Protein AF-A0A1H1YJM0-F1 (afdb_monomer)

Structure (mmCIF, N/CA/C/O backbone):
data_AF-A0A1H1YJM0-F1
#
_entry.id   AF-A0A1H1YJM0-F1
#
loop_
_atom_site.group_PDB
_atom_site.id
_atom_site.type_symbol
_atom_site.label_atom_id
_atom_site.label_alt_id
_atom_site.label_comp_id
_atom_site.label_asym_id
_atom_site.label_entity_id
_atom_site.label_seq_id
_atom_site.pdbx_PDB_ins_code
_atom_site.Cartn_x
_atom_site.Cartn_y
_atom_site.Cartn_z
_atom_site.occupancy
_atom_site.B_iso_or_equiv
_atom_site.auth_seq_id
_atom_site.auth_comp_id
_atom_site.auth_asym_id
_atom_site.auth_atom_id
_atom_site.pdbx_PDB_model_num
ATOM 1 N N . MET A 1 1 ? -18.368 -56.843 2.707 1.00 51.53 1 MET A N 1
ATOM 2 C CA . MET A 1 1 ? -17.057 -56.173 2.550 1.00 51.53 1 MET A CA 1
ATOM 3 C C . MET A 1 1 ? -17.314 -54.711 2.220 1.00 51.53 1 MET A C 1
ATOM 5 O O . MET A 1 1 ? -17.582 -54.381 1.072 1.00 51.53 1 MET A O 1
ATOM 9 N N . THR A 1 2 ? -17.359 -53.861 3.242 1.00 44.38 2 THR A N 1
ATOM 10 C CA . THR A 1 2 ? -17.782 -52.458 3.134 1.00 44.38 2 THR A CA 1
ATOM 11 C C . THR A 1 2 ? -16.549 -51.602 2.863 1.00 44.38 2 THR A C 1
ATOM 13 O O . THR A 1 2 ? -15.652 -51.542 3.698 1.00 44.38 2 THR A O 1
ATOM 16 N N . LYS A 1 3 ? -16.463 -50.992 1.677 1.00 55.38 3 LYS A N 1
ATOM 17 C CA . LYS A 1 3 ? -15.378 -50.066 1.334 1.00 55.38 3 LYS A CA 1
ATOM 18 C C . LYS A 1 3 ? -15.684 -48.715 1.980 1.00 55.38 3 LYS A C 1
ATOM 20 O O . LYS A 1 3 ? -16.591 -48.017 1.538 1.00 55.38 3 LYS A O 1
ATOM 25 N N . ILE A 1 4 ? -14.965 -48.392 3.051 1.00 50.91 4 ILE A N 1
ATOM 26 C CA . ILE A 1 4 ? -14.950 -47.058 3.651 1.00 50.91 4 ILE A CA 1
ATOM 27 C C . ILE A 1 4 ? -14.013 -46.223 2.779 1.00 50.91 4 ILE A C 1
ATOM 29 O O . ILE A 1 4 ? -12.816 -46.483 2.713 1.00 50.91 4 ILE A O 1
ATOM 33 N N . SER A 1 5 ? -14.586 -45.293 2.021 1.00 52.84 5 SER A N 1
ATOM 34 C CA . SER A 1 5 ? -13.834 -44.350 1.201 1.00 52.84 5 SER A CA 1
ATOM 35 C C . SER A 1 5 ? -13.414 -43.173 2.078 1.00 52.84 5 SER A C 1
ATOM 37 O O . SER A 1 5 ? -14.199 -42.248 2.288 1.00 52.84 5 SER A O 1
ATOM 39 N N . ASP A 1 6 ? -12.184 -43.208 2.584 1.00 54.09 6 ASP A N 1
ATOM 40 C CA . ASP A 1 6 ? -11.508 -42.061 3.189 1.00 54.09 6 ASP A CA 1
ATOM 41 C C . ASP A 1 6 ? -11.307 -40.964 2.135 1.00 54.09 6 ASP A C 1
ATOM 43 O O . ASP A 1 6 ? -10.320 -40.926 1.404 1.00 54.09 6 ASP A O 1
ATOM 47 N N . ASN A 1 7 ? -12.287 -40.067 2.025 1.00 49.75 7 ASN A N 1
ATOM 48 C CA . ASN A 1 7 ? -12.185 -38.842 1.239 1.00 49.75 7 ASN A CA 1
ATOM 49 C C . ASN A 1 7 ? -12.004 -37.645 2.181 1.00 49.75 7 ASN A C 1
ATOM 51 O O . ASN A 1 7 ? -12.771 -36.681 2.159 1.00 49.75 7 ASN A O 1
ATOM 55 N N . THR A 1 8 ? -10.983 -37.707 3.036 1.00 55.03 8 THR A N 1
ATOM 56 C CA . THR A 1 8 ? -10.454 -36.540 3.748 1.00 55.03 8 THR A CA 1
ATOM 57 C C . THR A 1 8 ? -9.637 -35.717 2.762 1.00 55.03 8 THR A C 1
ATOM 59 O O . THR A 1 8 ? -8.410 -35.723 2.715 1.00 55.03 8 THR A O 1
ATOM 62 N N . ARG A 1 9 ? -10.365 -34.994 1.913 1.00 46.47 9 ARG A N 1
ATOM 63 C CA . ARG A 1 9 ? -9.828 -33.962 1.035 1.00 46.47 9 ARG A CA 1
ATOM 64 C C . ARG A 1 9 ? -9.211 -32.879 1.925 1.00 46.47 9 ARG A C 1
ATOM 66 O O . ARG A 1 9 ? -9.926 -31.995 2.394 1.00 46.47 9 ARG A O 1
ATOM 73 N N . SER A 1 10 ? -7.903 -32.989 2.182 1.00 47.44 10 SER A N 1
ATOM 74 C CA . SER A 1 10 ? -7.082 -31.944 2.799 1.00 47.44 10 SER A CA 1
ATOM 75 C C . SER A 1 10 ? -7.349 -30.637 2.054 1.00 47.44 10 SER A C 1
ATOM 77 O O . SER A 1 10 ? -7.014 -30.486 0.878 1.00 47.44 10 SER A O 1
ATOM 79 N N . LYS A 1 11 ? -8.077 -29.736 2.714 1.00 51.91 11 LYS A N 1
ATOM 80 C CA . LYS A 1 11 ? -8.565 -28.465 2.164 1.00 51.91 11 LYS A CA 1
ATOM 81 C C . LYS A 1 11 ? -7.796 -27.265 2.723 1.00 51.91 11 LYS A C 1
ATOM 83 O O . LYS A 1 11 ? -8.272 -26.142 2.609 1.00 51.91 11 LYS A O 1
ATOM 88 N N . PHE A 1 12 ? -6.632 -27.507 3.326 1.00 45.97 12 PHE A N 1
ATOM 89 C CA . PHE A 1 12 ? -5.851 -26.486 4.028 1.00 45.97 12 PHE A CA 1
ATOM 90 C C . PHE A 1 12 ? -4.360 -26.492 3.679 1.00 45.97 12 PHE A C 1
ATOM 92 O O . PHE A 1 12 ? -3.562 -25.949 4.430 1.00 45.97 12 PHE A O 1
ATOM 99 N N . ASP A 1 13 ? -3.986 -27.018 2.513 1.00 44.00 13 ASP A N 1
ATOM 100 C CA . ASP A 1 13 ? -2.645 -26.813 1.970 1.00 44.00 13 ASP A CA 1
ATOM 101 C C . ASP A 1 13 ? -2.696 -25.891 0.749 1.00 44.00 13 ASP A C 1
ATOM 103 O O . ASP A 1 13 ? -3.375 -26.188 -0.238 1.00 44.00 13 ASP A O 1
ATOM 107 N N . ARG A 1 14 ? -1.858 -24.846 0.806 1.00 45.09 14 ARG A N 1
ATOM 108 C CA . ARG A 1 14 ? -1.340 -24.013 -0.300 1.00 45.09 14 ARG A CA 1
ATOM 109 C C . ARG A 1 14 ? -1.976 -22.637 -0.538 1.00 45.09 14 ARG A C 1
ATOM 111 O O . ARG A 1 14 ? -2.306 -22.294 -1.667 1.00 45.09 14 ARG A O 1
ATOM 118 N N . CYS A 1 15 ? -1.945 -21.767 0.468 1.00 42.91 15 CYS A N 1
ATOM 119 C CA . CYS A 1 15 ? -1.382 -20.438 0.202 1.00 42.91 15 CYS A CA 1
ATOM 120 C C . CYS A 1 15 ? 0.093 -20.521 0.584 1.00 42.91 15 CYS A C 1
ATOM 122 O O . CYS A 1 15 ? 0.424 -20.432 1.759 1.00 42.91 15 CYS A O 1
ATOM 124 N N . GLY A 1 16 ? 0.970 -20.791 -0.387 1.00 51.59 16 GLY A N 1
ATOM 125 C CA . GLY A 1 16 ? 2.400 -20.602 -0.165 1.00 51.59 16 GLY A CA 1
ATOM 126 C C . GLY A 1 16 ? 2.608 -19.144 0.224 1.00 51.59 16 GLY A C 1
ATOM 127 O O . GLY A 1 16 ? 2.220 -18.262 -0.546 1.00 51.59 16 GLY A O 1
ATOM 128 N N . ASP A 1 17 ? 3.125 -18.899 1.426 1.00 67.19 17 ASP A N 1
ATOM 129 C CA . ASP A 1 17 ? 3.436 -17.554 1.891 1.00 67.19 17 ASP A CA 1
ATOM 130 C C . ASP A 1 17 ? 4.423 -16.936 0.899 1.00 67.19 17 ASP A C 1
ATOM 132 O O . ASP A 1 17 ? 5.593 -17.313 0.817 1.00 67.19 17 ASP A O 1
ATOM 136 N N . LYS A 1 18 ? 3.912 -16.033 0.061 1.00 82.50 18 LYS A N 1
ATOM 137 C CA . LYS A 1 18 ? 4.730 -15.276 -0.882 1.00 82.50 18 LYS A CA 1
ATOM 138 C C . LYS A 1 18 ? 5.765 -14.495 -0.070 1.00 82.50 18 LYS A C 1
ATOM 140 O O . LYS A 1 18 ? 5.417 -13.956 0.986 1.00 82.50 18 LYS A O 1
ATOM 145 N N . PRO A 1 19 ? 7.018 -14.404 -0.544 1.00 90.12 19 PRO A N 1
ATOM 146 C CA . PRO A 1 19 ? 8.033 -13.665 0.182 1.00 90.12 19 PRO A CA 1
ATOM 147 C C . PRO A 1 19 ? 7.618 -12.194 0.292 1.00 90.12 19 PRO A C 1
ATOM 149 O O . PRO A 1 19 ? 7.050 -11.618 -0.640 1.00 90.12 19 PRO A O 1
ATOM 152 N N . LEU A 1 20 ? 7.889 -11.590 1.451 1.00 90.88 20 LEU A N 1
ATOM 153 C CA . LEU A 1 20 ? 7.609 -10.172 1.681 1.00 90.88 20 LEU A CA 1
ATOM 154 C C . LEU A 1 20 ? 8.556 -9.270 0.868 1.00 90.88 20 LEU A C 1
ATOM 156 O O . LEU A 1 20 ? 8.140 -8.213 0.390 1.00 90.88 20 LEU A O 1
ATOM 160 N N . PHE A 1 21 ? 9.796 -9.731 0.682 1.00 93.31 21 PHE A N 1
ATOM 161 C CA . PHE A 1 21 ? 10.841 -9.082 -0.105 1.00 93.31 21 PHE A CA 1
ATOM 162 C C . PHE A 1 21 ? 11.233 -9.966 -1.289 1.00 93.31 21 PHE A C 1
ATOM 164 O O . PHE A 1 21 ? 11.565 -11.140 -1.117 1.00 93.31 21 PHE A O 1
ATOM 171 N N . TYR A 1 22 ? 11.214 -9.395 -2.485 1.00 92.31 22 TYR A N 1
ATOM 172 C CA . TYR A 1 22 ? 11.698 -10.005 -3.716 1.00 92.31 22 TYR A CA 1
ATOM 173 C C . TYR A 1 22 ? 13.109 -9.486 -4.036 1.00 92.31 22 TYR A C 1
ATOM 175 O O . TYR A 1 22 ? 13.444 -8.352 -3.688 1.00 92.31 22 TYR A O 1
ATOM 183 N N . PRO A 1 23 ? 13.953 -10.285 -4.715 1.00 92.12 23 PRO A N 1
ATOM 184 C CA . PRO A 1 23 ? 15.315 -9.871 -5.057 1.00 92.12 23 PRO A CA 1
ATOM 185 C C . PRO A 1 23 ? 15.344 -8.596 -5.910 1.00 92.12 23 PRO A C 1
ATOM 187 O O . PRO A 1 23 ? 16.175 -7.728 -5.661 1.00 92.12 23 PRO A O 1
ATOM 190 N N . ASP A 1 24 ? 14.386 -8.444 -6.827 1.00 92.12 24 ASP A N 1
ATOM 191 C CA . ASP A 1 24 ? 14.296 -7.290 -7.732 1.00 92.12 24 ASP A CA 1
ATOM 192 C C . ASP A 1 24 ? 13.498 -6.105 -7.155 1.00 92.12 24 ASP A C 1
ATOM 194 O O . ASP A 1 24 ? 13.105 -5.216 -7.913 1.00 92.12 24 ASP A O 1
ATOM 198 N N . ASP A 1 25 ? 13.145 -6.123 -5.866 1.00 91.62 25 ASP A N 1
ATOM 199 C CA . ASP A 1 25 ? 12.491 -4.966 -5.253 1.00 91.62 25 ASP A CA 1
ATOM 200 C C . ASP A 1 25 ? 13.433 -3.760 -5.279 1.00 91.62 25 ASP A C 1
ATOM 202 O O . ASP A 1 25 ? 14.597 -3.864 -4.872 1.00 91.62 25 ASP A O 1
ATOM 206 N N . ASP A 1 26 ? 12.898 -2.620 -5.709 1.00 92.94 26 ASP A N 1
ATOM 207 C CA . ASP A 1 26 ? 13.592 -1.340 -5.657 1.00 92.94 26 ASP A CA 1
ATOM 208 C C . ASP A 1 26 ? 13.790 -0.857 -4.204 1.00 92.94 26 ASP A C 1
ATOM 210 O O . ASP A 1 26 ? 13.223 -1.397 -3.246 1.00 92.94 26 ASP A O 1
ATOM 214 N N . GLY A 1 27 ? 14.649 0.154 -4.026 1.00 93.81 27 GLY A N 1
ATOM 215 C CA . GLY A 1 27 ? 14.907 0.743 -2.706 1.00 93.81 27 GLY A CA 1
ATOM 216 C C . GLY A 1 27 ? 13.633 1.299 -2.069 1.00 93.81 27 GLY A C 1
ATOM 217 O O . GLY A 1 27 ? 13.378 1.066 -0.893 1.00 93.81 27 GLY A O 1
ATOM 218 N N . TYR A 1 28 ? 12.783 1.908 -2.892 1.00 92.56 28 TYR A N 1
ATOM 219 C CA . TYR A 1 28 ? 11.515 2.504 -2.493 1.00 92.56 28 TYR A CA 1
ATOM 220 C C . TYR A 1 28 ? 10.568 1.508 -1.798 1.00 92.56 28 TYR A C 1
ATOM 222 O O . TYR A 1 28 ? 10.096 1.742 -0.689 1.00 92.56 28 TYR A O 1
ATOM 230 N N . VAL A 1 29 ? 10.314 0.348 -2.402 1.00 93.75 29 VAL A N 1
ATOM 231 C CA . VAL A 1 29 ? 9.431 -0.683 -1.839 1.00 93.75 29 VAL A CA 1
ATOM 232 C C . VAL A 1 29 ? 10.022 -1.283 -0.570 1.00 93.75 29 VAL A C 1
ATOM 234 O O . VAL A 1 29 ? 9.284 -1.604 0.364 1.00 93.75 29 VAL A O 1
ATOM 237 N N . ARG A 1 30 ? 11.347 -1.456 -0.524 1.00 94.56 30 ARG A N 1
ATOM 238 C CA . ARG A 1 30 ? 12.036 -1.962 0.668 1.00 94.56 30 ARG A CA 1
ATOM 239 C C . ARG A 1 30 ? 11.907 -0.989 1.834 1.00 94.56 30 ARG A C 1
ATOM 241 O O . ARG A 1 30 ? 11.627 -1.442 2.944 1.00 94.56 30 ARG A O 1
ATOM 248 N N . GLU A 1 31 ? 12.068 0.305 1.581 1.00 95.44 31 GLU A N 1
ATOM 249 C CA . GLU A 1 31 ? 11.874 1.375 2.563 1.00 95.44 31 GLU A CA 1
ATOM 250 C C . GLU A 1 31 ? 10.430 1.391 3.065 1.00 95.44 31 GLU A C 1
ATOM 252 O O . GLU A 1 31 ? 10.213 1.22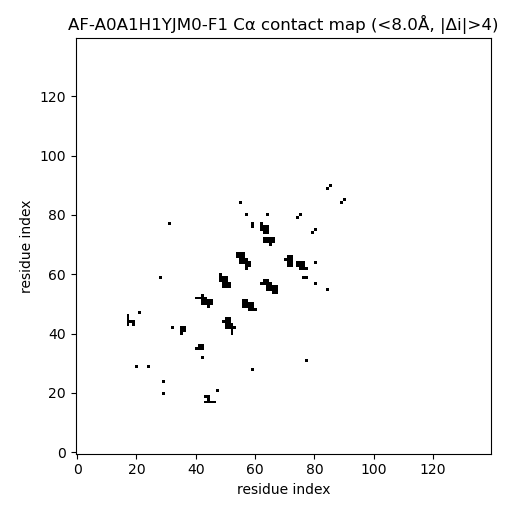9 4.263 1.00 95.44 31 GLU A O 1
ATOM 257 N N . LEU A 1 32 ? 9.446 1.408 2.162 1.00 95.00 32 LEU A N 1
ATOM 258 C CA . LEU A 1 32 ? 8.026 1.382 2.522 1.00 95.00 32 LEU A CA 1
ATOM 259 C C . LEU A 1 32 ? 7.654 0.161 3.381 1.00 95.00 32 LEU A C 1
ATOM 261 O O . LEU A 1 32 ? 6.926 0.265 4.370 1.00 95.00 32 LEU A O 1
ATOM 265 N N . ILE A 1 33 ? 8.135 -1.034 3.028 1.00 94.69 33 ILE A N 1
ATOM 266 C CA . ILE A 1 33 ? 7.877 -2.236 3.836 1.00 94.69 33 ILE A CA 1
ATOM 267 C C . ILE A 1 33 ? 8.544 -2.128 5.203 1.00 94.69 33 ILE A C 1
ATOM 269 O O . ILE A 1 33 ? 7.932 -2.512 6.201 1.00 94.69 33 ILE A O 1
ATOM 273 N N . SER A 1 34 ? 9.775 -1.622 5.253 1.00 94.38 34 SER A N 1
ATOM 274 C CA . SER A 1 34 ? 10.505 -1.430 6.508 1.00 94.38 34 SER A CA 1
ATOM 275 C C . SER A 1 34 ? 9.759 -0.454 7.412 1.00 94.38 34 SER A C 1
ATOM 277 O O . SER A 1 34 ? 9.491 -0.781 8.567 1.00 94.38 34 SER A O 1
ATOM 279 N N . GLU A 1 35 ? 9.283 0.660 6.863 1.00 94.25 35 GLU A N 1
ATOM 280 C CA . GLU A 1 35 ? 8.462 1.627 7.579 1.00 94.25 35 GLU A CA 1
ATOM 281 C C . GLU A 1 35 ? 7.156 1.006 8.096 1.00 94.25 35 GLU A C 1
ATOM 283 O O . GLU A 1 35 ? 6.776 1.205 9.251 1.00 94.25 35 GLU A O 1
ATOM 288 N N . LEU A 1 36 ? 6.466 0.191 7.296 1.00 92.88 36 LEU A N 1
ATOM 289 C CA . LEU A 1 36 ? 5.256 -0.506 7.743 1.00 92.88 36 LEU A CA 1
ATOM 290 C C . LEU A 1 36 ? 5.554 -1.464 8.911 1.00 92.88 36 LEU A C 1
ATOM 292 O O . LEU A 1 36 ? 4.769 -1.534 9.864 1.00 92.88 36 LEU A O 1
ATOM 296 N N . ILE A 1 37 ? 6.693 -2.161 8.879 1.00 92.06 37 ILE A N 1
ATOM 297 C CA . ILE A 1 37 ? 7.151 -3.047 9.959 1.00 92.06 37 ILE A CA 1
ATOM 298 C C . ILE A 1 37 ? 7.491 -2.247 11.222 1.00 92.06 37 ILE A C 1
ATOM 300 O O . ILE A 1 37 ? 7.028 -2.609 12.308 1.00 92.06 37 ILE A O 1
ATOM 304 N N . GLU A 1 38 ? 8.226 -1.142 11.106 1.00 91.12 38 GLU A N 1
ATOM 305 C CA . GLU A 1 38 ? 8.527 -0.219 12.213 1.00 91.12 38 GLU A CA 1
ATOM 306 C C . GLU A 1 38 ? 7.243 0.357 12.815 1.00 91.12 38 GLU A C 1
ATOM 308 O O . GLU A 1 38 ? 7.042 0.406 14.038 1.00 91.12 38 GLU A O 1
ATOM 313 N N . ARG A 1 39 ? 6.280 0.673 11.945 1.00 88.06 39 ARG A N 1
ATOM 314 C CA . ARG A 1 39 ? 4.927 1.069 12.318 1.00 88.06 39 ARG A CA 1
ATOM 315 C C . ARG A 1 39 ? 4.092 -0.107 12.858 1.00 88.06 39 ARG A C 1
ATOM 317 O O . ARG A 1 39 ? 2.923 0.104 13.208 1.00 88.06 39 ARG A O 1
ATOM 324 N N . ARG A 1 40 ? 4.669 -1.297 13.056 1.00 88.75 40 ARG A N 1
ATOM 325 C CA . ARG A 1 40 ? 4.023 -2.522 13.568 1.00 88.75 40 ARG A CA 1
ATOM 326 C C . ARG A 1 40 ? 2.742 -2.860 12.804 1.00 88.75 40 ARG A C 1
ATOM 328 O O . ARG A 1 40 ? 1.770 -3.364 13.374 1.00 88.75 40 ARG A O 1
ATOM 335 N N . ARG A 1 41 ? 2.714 -2.538 11.512 1.00 88.94 41 ARG A N 1
ATOM 336 C CA . ARG A 1 41 ? 1.632 -2.864 10.591 1.00 88.94 41 ARG A CA 1
ATOM 337 C C . ARG A 1 41 ? 1.955 -4.201 9.950 1.00 88.94 41 ARG A C 1
ATOM 339 O O . ARG A 1 41 ? 2.996 -4.386 9.337 1.00 88.94 41 ARG A O 1
ATOM 346 N N . TYR A 1 42 ? 1.040 -5.150 10.095 1.00 88.62 42 TYR A N 1
ATOM 347 C CA . TYR A 1 42 ? 1.209 -6.456 9.480 1.00 88.62 42 TYR A CA 1
ATOM 348 C C . TYR A 1 42 ? 0.861 -6.387 7.991 1.00 88.62 42 TYR A C 1
ATOM 350 O O . TYR A 1 42 ? -0.292 -6.145 7.639 1.00 88.62 42 TYR A O 1
ATOM 358 N N . VAL A 1 43 ? 1.850 -6.574 7.126 1.00 91.88 43 VAL A N 1
ATOM 359 C CA . VAL A 1 43 ? 1.704 -6.471 5.671 1.00 91.88 43 VAL A CA 1
ATOM 360 C C . VAL A 1 43 ? 2.009 -7.806 5.009 1.00 91.88 43 VAL A C 1
ATOM 362 O O . VAL A 1 43 ? 2.865 -8.561 5.466 1.00 91.88 43 VAL A O 1
ATOM 365 N N . ARG A 1 44 ? 1.281 -8.112 3.937 1.00 93.12 44 ARG A N 1
ATOM 366 C CA . ARG A 1 44 ? 1.488 -9.298 3.102 1.00 93.12 44 ARG A CA 1
ATOM 367 C C . ARG A 1 44 ? 1.680 -8.891 1.648 1.00 93.12 44 ARG A C 1
ATOM 369 O O . ARG A 1 44 ? 1.164 -7.862 1.216 1.00 93.12 44 ARG A O 1
ATOM 376 N N . ARG A 1 45 ? 2.387 -9.724 0.886 1.00 92.06 45 ARG A N 1
ATOM 377 C CA . ARG A 1 45 ? 2.496 -9.600 -0.573 1.00 92.06 45 ARG A CA 1
ATOM 378 C C . ARG A 1 45 ? 1.524 -10.562 -1.232 1.00 92.06 45 ARG A C 1
ATOM 380 O O . ARG A 1 45 ? 1.695 -11.772 -1.138 1.00 92.06 45 ARG A O 1
ATOM 387 N N . GLU A 1 46 ? 0.542 -10.031 -1.947 1.00 90.50 46 GLU A N 1
ATOM 388 C CA . GLU A 1 46 ? -0.305 -10.846 -2.829 1.00 90.50 46 GLU A CA 1
ATOM 389 C C . GLU A 1 46 ? 0.327 -11.013 -4.214 1.00 90.50 46 GLU A C 1
ATOM 391 O O . GLU A 1 46 ? 0.066 -11.979 -4.925 1.00 90.50 46 GLU A O 1
ATOM 396 N N . SER A 1 47 ? 1.217 -10.113 -4.613 1.00 91.69 47 SER A N 1
ATOM 397 C CA . SER A 1 47 ? 2.061 -10.287 -5.792 1.00 91.69 47 SER A CA 1
ATOM 398 C C . SER A 1 47 ? 3.346 -9.492 -5.618 1.00 91.69 47 SER A C 1
ATOM 400 O O . SER A 1 47 ? 3.508 -8.774 -4.628 1.00 91.69 47 SER A O 1
ATOM 402 N N . LYS A 1 48 ? 4.249 -9.581 -6.601 1.00 91.56 48 LYS A N 1
ATOM 403 C CA . LYS A 1 48 ? 5.433 -8.726 -6.636 1.00 91.56 48 LYS A CA 1
ATOM 404 C C . LYS A 1 48 ? 5.038 -7.255 -6.522 1.00 91.56 48 LYS A C 1
ATOM 406 O O . LYS A 1 48 ? 5.679 -6.562 -5.762 1.00 91.56 48 LYS A O 1
ATOM 411 N N . PHE A 1 49 ? 3.952 -6.793 -7.137 1.00 93.75 49 PHE A N 1
ATOM 412 C CA . PHE A 1 49 ? 3.612 -5.361 -7.216 1.00 93.75 49 PHE A CA 1
ATOM 413 C C . PHE A 1 49 ? 2.519 -4.899 -6.247 1.00 93.75 49 PHE A C 1
ATOM 415 O O . PHE A 1 49 ? 1.963 -3.815 -6.407 1.00 93.75 49 PHE A O 1
ATOM 422 N N . HIS A 1 50 ? 2.163 -5.736 -5.272 1.00 94.19 50 HIS A N 1
ATOM 423 C CA . HIS A 1 50 ? 0.951 -5.557 -4.479 1.00 94.19 50 HIS A CA 1
ATOM 424 C C . HIS A 1 50 ? 1.213 -5.828 -3.002 1.00 94.19 50 HIS A C 1
ATOM 426 O O . HIS A 1 50 ? 1.463 -6.966 -2.594 1.00 94.19 50 HIS A O 1
ATOM 432 N N . LEU A 1 51 ? 1.104 -4.765 -2.210 1.00 95.00 51 LEU A N 1
ATOM 433 C CA . LEU A 1 51 ? 1.104 -4.801 -0.755 1.00 95.00 51 LEU A CA 1
ATOM 434 C C . LEU A 1 51 ? -0.332 -4.836 -0.238 1.00 95.00 51 LEU A C 1
ATOM 436 O O . LEU A 1 51 ? -1.168 -4.030 -0.639 1.00 95.00 51 LEU A O 1
ATOM 440 N N . LYS A 1 52 ? -0.626 -5.765 0.667 1.00 95.12 52 LYS A N 1
ATOM 441 C CA . LYS A 1 52 ? -1.940 -5.910 1.289 1.00 95.12 52 LYS A CA 1
ATOM 442 C C . LYS A 1 52 ? -1.830 -5.780 2.803 1.00 95.12 52 LYS A C 1
ATOM 444 O O . LYS A 1 52 ? -1.067 -6.502 3.448 1.00 95.12 52 LYS A O 1
ATOM 449 N N . HIS A 1 53 ? -2.633 -4.890 3.374 1.00 94.38 53 HIS A N 1
ATOM 450 C CA . HIS A 1 53 ? -2.861 -4.765 4.808 1.00 94.38 53 HIS A CA 1
ATOM 451 C C . HIS A 1 53 ? -4.356 -4.905 5.085 1.00 94.38 53 HIS A C 1
ATOM 453 O O . HIS A 1 53 ? -5.128 -3.973 4.866 1.00 94.38 53 HIS A O 1
ATOM 459 N N . ARG A 1 54 ? -4.767 -6.069 5.602 1.00 93.44 54 ARG A N 1
ATOM 460 C CA . ARG A 1 54 ? -6.185 -6.395 5.835 1.00 93.44 54 ARG A CA 1
ATOM 461 C C . ARG A 1 54 ? -6.997 -6.234 4.542 1.00 93.44 54 ARG A C 1
ATOM 463 O O . ARG A 1 54 ? -6.751 -6.982 3.605 1.00 93.44 54 ARG A O 1
ATOM 470 N N . GLU A 1 55 ? -7.927 -5.286 4.497 1.00 95.00 55 GLU A N 1
ATOM 471 C CA . GLU A 1 55 ? -8.783 -4.991 3.338 1.00 95.00 55 GLU A CA 1
ATOM 472 C C . GLU A 1 55 ? -8.167 -3.940 2.405 1.00 95.00 55 GLU A C 1
ATOM 474 O O . GLU A 1 55 ? -8.692 -3.692 1.323 1.00 95.00 55 GLU A O 1
ATOM 479 N N . VAL A 1 56 ? -7.065 -3.303 2.809 1.00 96.50 56 VAL A N 1
ATOM 480 C CA . VAL A 1 56 ? -6.406 -2.254 2.031 1.00 96.50 56 VAL A CA 1
ATOM 481 C C . VAL A 1 56 ? -5.322 -2.875 1.163 1.00 96.50 56 VAL A C 1
ATOM 483 O O . VAL A 1 56 ? -4.442 -3.595 1.637 1.00 96.50 56 VAL A O 1
ATOM 486 N N . ASN A 1 57 ? -5.379 -2.566 -0.121 1.00 97.12 57 ASN A N 1
ATOM 487 C CA . ASN A 1 57 ? -4.445 -2.995 -1.142 1.00 97.12 57 ASN A CA 1
ATOM 488 C C . ASN A 1 57 ? -3.721 -1.762 -1.676 1.00 97.12 57 ASN A C 1
ATOM 490 O O . ASN A 1 57 ? -4.360 -0.762 -1.997 1.00 97.12 57 ASN A O 1
ATOM 494 N N . TYR A 1 58 ? -2.406 -1.854 -1.814 1.00 97.44 58 TYR A N 1
ATOM 495 C CA . TYR A 1 58 ? -1.567 -0.822 -2.395 1.00 97.44 58 TYR A CA 1
ATOM 496 C C . TYR A 1 58 ? -0.727 -1.406 -3.527 1.00 97.44 58 TYR A C 1
ATOM 498 O O . TYR A 1 58 ? 0.059 -2.340 -3.336 1.00 97.44 58 TYR A O 1
ATOM 506 N N . PHE A 1 59 ? -0.912 -0.847 -4.718 1.00 96.00 59 PHE A N 1
ATOM 507 C CA . PHE A 1 59 ? -0.146 -1.168 -5.913 1.00 96.00 59 PHE A CA 1
ATOM 508 C C . PHE A 1 59 ? 0.924 -0.101 -6.089 1.00 96.00 59 PHE A C 1
ATOM 510 O O . PHE A 1 59 ? 0.663 0.945 -6.679 1.00 96.00 59 PHE A O 1
ATOM 517 N N . TYR A 1 60 ? 2.117 -0.343 -5.553 1.00 92.94 60 TYR A N 1
ATOM 518 C CA . TYR A 1 60 ? 3.166 0.677 -5.462 1.00 92.94 60 TYR A CA 1
ATOM 519 C C . TYR A 1 60 ? 3.692 1.136 -6.832 1.00 92.94 60 TYR A C 1
ATOM 521 O O . TYR A 1 60 ? 4.127 2.275 -6.971 1.00 92.94 60 TYR A O 1
ATOM 529 N N . THR A 1 61 ? 3.584 0.297 -7.869 1.00 93.38 61 THR A N 1
ATOM 530 C CA . THR A 1 61 ? 3.961 0.652 -9.247 1.00 93.38 61 THR A CA 1
ATOM 531 C C . THR A 1 61 ? 3.046 1.716 -9.844 1.00 93.38 61 THR A C 1
ATOM 533 O O . THR A 1 61 ? 3.513 2.641 -10.500 1.00 93.38 61 THR A O 1
ATOM 536 N N . THR A 1 62 ? 1.738 1.607 -9.608 1.00 95.19 62 THR A N 1
ATOM 537 C CA . THR A 1 62 ? 0.739 2.573 -10.090 1.00 95.19 62 THR A CA 1
ATOM 538 C C . THR A 1 62 ? 0.343 3.590 -9.025 1.00 95.19 62 THR A C 1
ATOM 540 O O . THR A 1 62 ? -0.468 4.472 -9.300 1.00 95.19 62 THR A O 1
ATOM 543 N N . ARG A 1 63 ? 0.867 3.450 -7.801 1.00 95.88 63 ARG A N 1
ATOM 544 C CA . ARG A 1 63 ? 0.514 4.227 -6.604 1.00 95.88 63 ARG A CA 1
ATOM 545 C C . ARG A 1 63 ? -0.982 4.199 -6.268 1.00 95.88 63 ARG A C 1
ATOM 547 O O . ARG A 1 63 ? -1.500 5.103 -5.622 1.00 95.88 63 ARG A O 1
ATOM 554 N N . VAL A 1 64 ? -1.697 3.164 -6.707 1.00 97.31 64 VAL A N 1
ATOM 555 C CA . VAL A 1 64 ? -3.151 3.058 -6.517 1.00 97.31 64 VAL A CA 1
ATOM 556 C C . VAL A 1 64 ? -3.453 2.329 -5.220 1.00 97.31 64 VAL A C 1
ATOM 558 O O . VAL A 1 64 ? -2.886 1.270 -4.951 1.00 97.31 64 VAL A O 1
ATOM 561 N N . ILE A 1 65 ? -4.401 2.869 -4.461 1.00 97.62 65 ILE A N 1
ATOM 562 C CA . ILE A 1 65 ? -4.938 2.246 -3.257 1.00 97.62 65 ILE A CA 1
ATOM 563 C C . ILE A 1 65 ? -6.352 1.739 -3.560 1.00 97.62 65 ILE A C 1
ATOM 565 O O . ILE A 1 65 ? -7.179 2.462 -4.124 1.00 97.62 65 ILE A O 1
ATOM 569 N N . THR A 1 66 ? -6.654 0.499 -3.184 1.00 97.50 66 THR A N 1
ATOM 570 C CA . THR A 1 66 ? -8.012 -0.056 -3.254 1.00 97.50 66 THR A CA 1
ATOM 571 C C . THR A 1 66 ? -8.398 -0.701 -1.934 1.00 97.50 66 THR A C 1
ATOM 573 O O . THR A 1 66 ? -7.589 -1.358 -1.286 1.00 97.50 66 THR A O 1
ATOM 576 N N . ILE A 1 67 ? -9.656 -0.547 -1.544 1.00 97.12 67 ILE A N 1
ATOM 577 C CA . ILE A 1 67 ? -10.214 -1.128 -0.328 1.00 97.12 67 ILE A CA 1
ATOM 578 C C . ILE A 1 67 ? -11.220 -2.199 -0.747 1.00 97.12 67 ILE A C 1
ATOM 580 O O . ILE A 1 67 ? -12.166 -1.912 -1.491 1.00 97.12 67 ILE A O 1
ATOM 584 N N . ASP A 1 68 ? -11.015 -3.428 -0.282 1.00 94.00 68 ASP A N 1
ATOM 585 C CA . ASP A 1 68 ? -11.910 -4.553 -0.548 1.00 94.00 68 ASP A CA 1
ATOM 586 C C . ASP A 1 68 ? -13.347 -4.164 -0.141 1.00 94.00 68 ASP A C 1
ATOM 588 O O . ASP A 1 68 ? -13.597 -3.682 0.961 1.00 94.00 68 ASP A O 1
ATOM 592 N N . GLY A 1 69 ? -14.301 -4.289 -1.068 1.00 94.06 69 GLY A N 1
ATOM 593 C CA . GLY A 1 69 ? -15.708 -3.929 -0.842 1.00 94.06 69 GLY A CA 1
ATOM 594 C C . GLY A 1 69 ? -16.070 -2.441 -0.980 1.00 94.06 69 GLY A C 1
ATOM 595 O O . GLY A 1 69 ? -17.256 -2.137 -1.076 1.00 94.06 69 GLY A O 1
ATOM 596 N N . LYS A 1 70 ? -15.101 -1.515 -1.053 1.00 94.56 70 LYS A N 1
ATOM 597 C CA . LYS A 1 70 ? -15.360 -0.081 -1.331 1.00 94.56 70 LYS A CA 1
ATOM 598 C C . LYS A 1 70 ? -14.839 0.384 -2.692 1.00 94.56 70 LYS A C 1
ATOM 600 O O . LYS A 1 70 ? -15.337 1.367 -3.230 1.00 94.56 70 LYS A O 1
ATOM 605 N N . GLY A 1 71 ? -13.863 -0.322 -3.263 1.00 95.06 71 GLY A N 1
ATOM 606 C CA . GLY A 1 71 ? -13.263 0.020 -4.550 1.00 95.06 71 GLY A CA 1
ATOM 607 C C . GLY A 1 71 ? -12.016 0.894 -4.411 1.00 95.06 71 GLY A C 1
ATOM 608 O O . GLY A 1 71 ? -11.246 0.753 -3.462 1.00 95.06 71 GLY A O 1
ATOM 609 N N . ARG A 1 72 ? -11.768 1.755 -5.400 1.00 96.50 72 ARG A N 1
ATOM 610 C CA . ARG A 1 72 ? -10.553 2.578 -5.483 1.00 96.50 72 ARG A CA 1
ATOM 611 C C . ARG A 1 72 ? -10.638 3.794 -4.557 1.00 96.50 72 ARG A C 1
ATOM 613 O O . ARG A 1 72 ? -11.644 4.496 -4.561 1.00 96.50 72 ARG A O 1
ATOM 620 N N . HIS A 1 73 ? -9.573 4.049 -3.802 1.00 95.62 73 HIS A N 1
ATOM 621 C CA . HIS A 1 73 ? -9.438 5.262 -3.000 1.00 95.62 73 HIS A CA 1
ATOM 622 C C . HIS A 1 73 ? -9.165 6.471 -3.919 1.00 95.62 73 HIS A C 1
ATOM 624 O O . HIS A 1 73 ? -8.435 6.313 -4.904 1.00 95.62 73 HIS A O 1
ATOM 630 N N . PRO A 1 74 ? -9.749 7.655 -3.650 1.00 95.38 74 PRO A N 1
ATOM 631 C CA . PRO A 1 74 ? -9.543 8.839 -4.487 1.00 95.38 74 PRO A CA 1
ATOM 632 C C . PRO A 1 74 ? -8.086 9.312 -4.485 1.00 95.38 74 PRO A C 1
ATOM 634 O O . PRO A 1 74 ? -7.582 9.753 -5.515 1.00 95.38 74 PRO A O 1
ATOM 637 N N . GLU A 1 75 ? -7.406 9.184 -3.348 1.00 96.44 75 GLU A N 1
ATOM 638 C 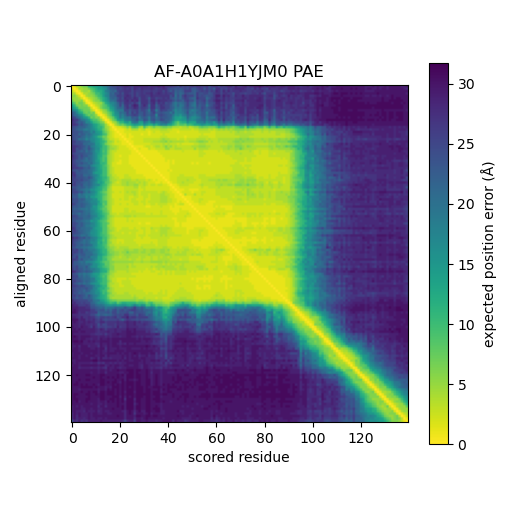CA . GLU A 1 75 ? -6.002 9.559 -3.209 1.00 96.44 75 GLU A CA 1
ATOM 639 C C . GLU A 1 75 ? -5.070 8.408 -3.591 1.00 96.44 75 GLU A C 1
ATOM 641 O O . GLU A 1 75 ? -5.425 7.226 -3.523 1.00 96.44 75 GLU A O 1
ATOM 646 N N . THR A 1 76 ? -3.858 8.773 -3.996 1.00 95.25 76 THR A N 1
ATOM 647 C CA . THR A 1 76 ? -2.833 7.861 -4.505 1.00 95.25 76 THR A CA 1
ATOM 648 C C . THR A 1 76 ? -1.493 8.158 -3.862 1.00 95.25 76 THR A C 1
ATOM 650 O O . THR A 1 76 ? -1.216 9.302 -3.514 1.00 95.25 76 THR A O 1
ATOM 653 N N . GLY A 1 77 ? -0.626 7.156 -3.823 1.00 94.38 77 GLY A N 1
ATOM 654 C CA . GLY A 1 77 ? 0.713 7.277 -3.267 1.00 94.38 77 GLY A CA 1
ATOM 655 C C . GLY A 1 77 ? 0.822 6.709 -1.866 1.00 94.38 77 GLY A C 1
ATOM 656 O O . GLY A 1 77 ? -0.115 6.139 -1.311 1.00 94.38 77 GLY A O 1
ATOM 657 N N . GLU A 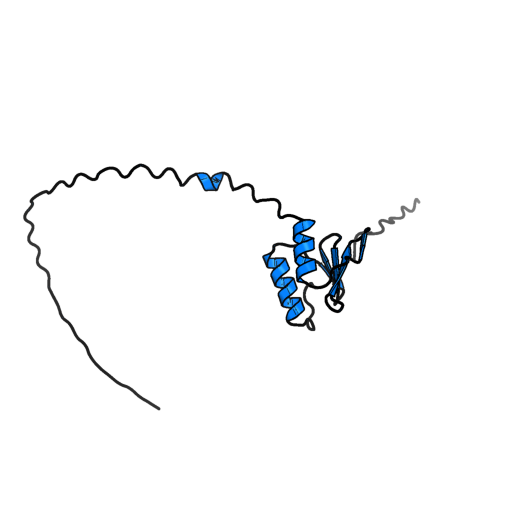1 78 ? 2.024 6.833 -1.337 1.00 94.06 78 GLU A N 1
ATOM 658 C CA . GLU A 1 78 ? 2.422 6.255 -0.065 1.00 94.06 78 GLU A CA 1
ATOM 659 C C . GLU A 1 78 ? 1.868 7.001 1.130 1.00 94.06 78 GLU A C 1
ATOM 661 O O . GLU A 1 78 ? 1.299 6.361 2.007 1.00 94.06 78 GLU A O 1
ATOM 666 N N . ASP A 1 79 ? 1.960 8.330 1.131 1.00 95.38 79 ASP A N 1
ATOM 667 C CA . ASP A 1 79 ? 1.461 9.150 2.235 1.00 95.38 79 ASP A CA 1
ATOM 668 C C . ASP A 1 79 ? -0.028 8.882 2.473 1.00 95.38 79 ASP A C 1
ATOM 670 O O . ASP A 1 79 ? -0.435 8.535 3.580 1.00 95.38 79 ASP A O 1
ATOM 674 N N . ALA A 1 80 ? -0.820 8.898 1.394 1.00 95.88 80 ALA A N 1
ATOM 675 C CA . ALA A 1 80 ? -2.242 8.565 1.431 1.00 95.88 80 ALA A CA 1
ATOM 676 C C . ALA A 1 80 ? -2.496 7.121 1.892 1.00 95.88 80 ALA A C 1
ATOM 678 O O . ALA A 1 80 ? -3.471 6.839 2.587 1.00 95.88 80 ALA A O 1
ATOM 679 N N . PHE A 1 81 ? -1.625 6.179 1.519 1.00 95.62 81 PHE A N 1
ATOM 680 C CA . PHE A 1 81 ? -1.737 4.796 1.970 1.00 95.62 81 PHE A CA 1
ATOM 681 C C . PHE A 1 81 ? -1.481 4.686 3.476 1.00 95.62 81 PHE A C 1
ATOM 683 O O . PHE A 1 81 ? -2.286 4.082 4.185 1.00 95.62 81 PHE A O 1
ATOM 690 N N . LEU A 1 82 ? -0.402 5.285 3.979 1.00 94.25 82 LEU A N 1
ATOM 691 C CA . LEU A 1 82 ? -0.039 5.273 5.394 1.00 94.25 82 LEU A CA 1
ATOM 692 C C . LEU A 1 82 ? -1.087 5.989 6.251 1.00 94.25 82 LEU A C 1
ATOM 694 O O . LEU A 1 82 ? -1.505 5.442 7.275 1.00 94.25 82 LEU A O 1
ATOM 698 N N . GLU A 1 83 ? -1.564 7.151 5.809 1.00 94.44 83 GLU A N 1
ATOM 699 C CA . GLU A 1 83 ? -2.627 7.896 6.482 1.00 94.44 83 GLU A CA 1
ATOM 700 C C . GLU A 1 83 ? -3.919 7.074 6.547 1.00 94.44 83 GLU A C 1
ATOM 702 O O . GLU A 1 83 ? -4.505 6.906 7.620 1.00 94.44 83 GLU A O 1
ATOM 707 N N . LEU A 1 84 ? -4.324 6.456 5.433 1.00 95.06 84 LEU A N 1
ATOM 708 C CA . LEU A 1 84 ? -5.502 5.592 5.397 1.00 95.06 84 LEU A CA 1
ATOM 709 C C . LEU A 1 84 ? -5.381 4.415 6.379 1.00 95.06 84 LEU A C 1
ATOM 711 O O . LEU A 1 84 ? -6.358 4.043 7.036 1.00 95.06 84 LEU A O 1
ATOM 715 N N . LEU A 1 85 ? -4.189 3.822 6.513 1.00 94.12 85 LEU A N 1
ATOM 716 C CA . LEU A 1 85 ? -3.947 2.758 7.491 1.00 94.12 85 LEU A CA 1
ATOM 717 C C . LEU A 1 85 ? -4.079 3.249 8.936 1.00 94.12 85 LEU A C 1
ATOM 719 O O . LEU A 1 85 ? -4.518 2.488 9.804 1.00 94.12 85 LEU A O 1
ATOM 723 N N . GLU A 1 86 ? -3.695 4.488 9.218 1.00 92.44 86 GLU A N 1
ATOM 724 C CA . GLU A 1 86 ? -3.850 5.100 10.537 1.00 92.44 86 GLU A CA 1
ATOM 725 C C . GLU A 1 86 ? -5.308 5.407 10.861 1.00 92.44 86 GLU A C 1
ATOM 727 O O . GLU A 1 86 ? -5.754 5.080 11.964 1.00 92.44 86 GLU A O 1
ATOM 732 N N . GLN A 1 87 ? -6.060 5.921 9.889 1.00 91.75 87 GLN A N 1
ATOM 733 C CA . GLN A 1 87 ? -7.485 6.215 10.026 1.00 91.75 87 GLN A CA 1
ATOM 734 C C . GLN A 1 87 ? -8.325 4.942 10.225 1.00 91.75 87 GLN A C 1
ATOM 736 O O . GLN A 1 87 ? -9.146 4.871 11.140 1.00 91.75 87 GLN A O 1
ATOM 741 N N . LEU A 1 88 ? -8.125 3.913 9.392 1.00 91.75 88 LEU A N 1
ATOM 742 C CA . LEU A 1 88 ? -8.928 2.681 9.442 1.00 91.75 88 LEU A CA 1
ATOM 743 C C . LEU A 1 88 ? -8.525 1.750 10.582 1.00 91.75 88 LEU A C 1
ATOM 745 O O . LEU A 1 88 ? -9.356 1.025 11.136 1.00 91.75 88 LEU A O 1
ATOM 749 N N . TYR A 1 89 ? -7.241 1.739 10.923 1.00 91.50 89 TYR A N 1
ATOM 750 C CA . TYR A 1 89 ? -6.696 0.857 11.938 1.00 91.50 89 TYR A CA 1
ATOM 751 C C . TYR A 1 89 ? -5.892 1.686 12.935 1.00 91.50 89 TYR A C 1
ATOM 753 O O . TYR A 1 89 ? -4.665 1.562 12.986 1.00 91.50 89 TYR A O 1
ATOM 761 N N . PRO A 1 90 ? -6.538 2.509 13.775 1.00 87.88 90 PRO A N 1
ATOM 762 C CA . PRO A 1 90 ? -5.821 3.236 14.806 1.00 87.88 90 PRO A CA 1
ATOM 763 C C . PRO A 1 90 ? -5.071 2.235 15.682 1.00 87.88 90 PRO A C 1
ATOM 765 O O . PRO A 1 90 ? -5.577 1.149 16.003 1.00 87.88 90 PRO A O 1
ATOM 768 N N . ARG A 1 91 ? -3.830 2.568 16.051 1.00 81.62 91 ARG A N 1
ATOM 769 C CA . ARG A 1 91 ? -3.100 1.765 17.030 1.00 81.62 91 ARG A CA 1
ATOM 770 C C . ARG A 1 91 ? -3.947 1.764 18.293 1.00 81.62 91 ARG A C 1
ATOM 772 O O . ARG A 1 91 ? -4.123 2.809 18.910 1.00 81.62 91 ARG A O 1
ATOM 779 N N . ARG A 1 92 ? -4.504 0.604 18.659 1.00 73.00 92 ARG A N 1
ATOM 780 C CA . ARG A 1 92 ? -5.160 0.442 19.958 1.00 73.00 92 ARG A CA 1
ATOM 781 C C . ARG A 1 92 ? -4.124 0.868 20.981 1.00 73.00 92 ARG A C 1
ATOM 783 O O . ARG A 1 92 ? -3.080 0.219 21.066 1.00 73.00 92 ARG A O 1
ATOM 790 N N . GLY A 1 93 ? -4.369 2.006 21.632 1.00 59.69 93 GLY A N 1
ATOM 791 C CA . GLY A 1 93 ? -3.428 2.590 22.570 1.00 59.69 93 GLY A CA 1
ATOM 792 C C . GLY A 1 93 ? -2.935 1.484 23.484 1.00 59.69 93 GLY A C 1
ATOM 793 O O . GLY A 1 93 ? -3.743 0.706 24.004 1.00 59.69 93 GLY A O 1
ATOM 794 N N . ARG A 1 94 ? -1.612 1.373 23.643 1.00 53.47 94 ARG A N 1
ATOM 795 C CA . ARG A 1 94 ? -1.089 0.725 24.840 1.00 53.47 94 ARG A CA 1
ATOM 796 C C . ARG A 1 94 ? -1.855 1.392 25.974 1.00 53.47 94 ARG A C 1
ATOM 798 O O . ARG A 1 94 ? -1.693 2.593 26.179 1.00 53.47 94 ARG A O 1
ATOM 805 N N . LYS A 1 95 ? -2.713 0.644 26.674 1.00 56.25 95 LYS A N 1
ATOM 806 C CA . LYS A 1 95 ? -3.002 1.034 28.049 1.00 56.25 95 LYS A CA 1
ATOM 807 C C . LYS A 1 95 ? -1.615 1.250 28.664 1.00 56.25 95 LYS A C 1
ATOM 809 O O . LYS A 1 95 ? -0.776 0.362 28.463 1.00 56.25 95 LYS A O 1
ATOM 814 N N . PRO A 1 96 ? -1.317 2.421 29.249 1.00 56.12 96 PRO A N 1
ATOM 815 C CA . PRO A 1 96 ? -0.069 2.577 29.975 1.00 56.12 96 PRO A CA 1
ATOM 816 C C . PRO A 1 96 ? 0.018 1.379 30.913 1.00 56.12 96 PRO A C 1
ATOM 818 O O . PRO A 1 96 ? -0.972 1.027 31.560 1.00 56.12 96 PRO A O 1
ATOM 821 N N . ASP A 1 97 ? 1.135 0.663 30.840 1.00 59.28 97 ASP A N 1
ATOM 822 C CA . ASP A 1 97 ? 1.347 -0.511 31.667 1.00 59.28 97 ASP A CA 1
ATOM 823 C C . ASP A 1 97 ? 1.133 -0.058 33.120 1.00 59.28 97 ASP A C 1
ATOM 825 O O . ASP A 1 97 ? 1.808 0.887 33.541 1.00 59.28 97 ASP A O 1
ATOM 829 N N . PRO A 1 98 ? 0.178 -0.618 33.884 1.00 56.28 98 PRO A N 1
ATOM 830 C CA . PRO A 1 98 ? -0.075 -0.162 35.251 1.00 56.28 98 PRO A CA 1
ATOM 831 C C . PRO A 1 98 ? 1.149 -0.349 36.165 1.00 56.28 98 PRO A C 1
ATOM 833 O O . PRO A 1 98 ? 1.181 0.187 37.269 1.00 56.28 98 PRO A O 1
ATOM 836 N N . LEU A 1 99 ? 2.178 -1.069 35.706 1.00 58.41 99 LEU A N 1
ATOM 837 C CA . LEU A 1 99 ? 3.469 -1.195 36.379 1.00 58.41 99 LEU A CA 1
ATOM 838 C C . LEU A 1 99 ? 4.423 -0.013 36.138 1.00 58.41 99 LEU A C 1
ATOM 840 O O . LEU A 1 99 ? 5.329 0.185 36.938 1.00 58.41 99 LEU A O 1
ATOM 844 N N . SER A 1 100 ? 4.201 0.822 35.117 1.00 55.03 100 SER A N 1
ATOM 845 C CA . SER A 1 100 ? 5.030 2.008 34.834 1.00 55.03 100 SER A CA 1
ATOM 846 C C . SER A 1 100 ? 4.753 3.199 35.767 1.00 55.03 100 SER A C 1
ATOM 848 O O . SER A 1 100 ? 5.374 4.246 35.616 1.00 55.03 100 SER A O 1
ATOM 850 N N . GLN A 1 101 ? 3.826 3.057 36.721 1.00 53.34 101 GLN A N 1
ATOM 851 C CA . GLN A 1 101 ? 3.482 4.078 37.720 1.00 53.34 101 GLN A CA 1
ATOM 852 C C . GLN A 1 101 ? 4.103 3.830 39.104 1.00 53.34 101 GLN A C 1
ATOM 854 O O . GLN A 1 101 ? 3.840 4.601 40.022 1.00 53.34 101 GLN A O 1
ATOM 859 N N . ARG A 1 102 ? 4.910 2.774 39.286 1.00 56.03 102 ARG A N 1
ATOM 860 C CA . ARG A 1 102 ? 5.478 2.431 40.603 1.00 56.03 102 ARG A CA 1
ATOM 861 C C . ARG A 1 102 ? 6.764 3.169 40.991 1.00 56.03 102 ARG A C 1
ATOM 863 O O . ARG A 1 102 ? 7.167 3.036 42.138 1.00 56.03 102 ARG A O 1
ATOM 870 N N . ASP A 1 103 ? 7.338 3.990 40.112 1.00 55.38 103 ASP A N 1
ATOM 871 C CA . ASP A 1 103 ? 8.616 4.682 40.366 1.00 55.38 103 ASP A CA 1
ATOM 872 C C . ASP A 1 103 ? 8.494 6.221 40.446 1.00 55.38 103 ASP A C 1
ATOM 874 O O . ASP A 1 103 ? 9.404 6.942 40.042 1.00 55.38 103 ASP A O 1
ATOM 878 N N . GLN A 1 104 ? 7.374 6.758 40.952 1.00 57.19 104 GLN A N 1
ATOM 879 C CA . GLN A 1 104 ? 7.256 8.198 41.269 1.00 57.19 104 GLN A CA 1
ATOM 880 C C . GLN A 1 104 ? 6.950 8.529 42.737 1.00 57.19 104 GLN A C 1
ATOM 882 O O . GLN A 1 104 ? 6.718 9.691 43.055 1.00 57.19 104 GLN A O 1
ATOM 887 N N . ASP A 1 105 ? 7.063 7.566 43.651 1.00 56.97 105 ASP A N 1
ATOM 888 C CA . ASP A 1 105 ? 7.219 7.863 45.081 1.00 56.97 105 ASP A CA 1
ATOM 889 C C . ASP A 1 105 ? 8.713 7.869 45.433 1.00 56.97 105 ASP A C 1
ATOM 891 O O . ASP A 1 105 ? 9.230 6.999 46.134 1.00 56.97 105 ASP A O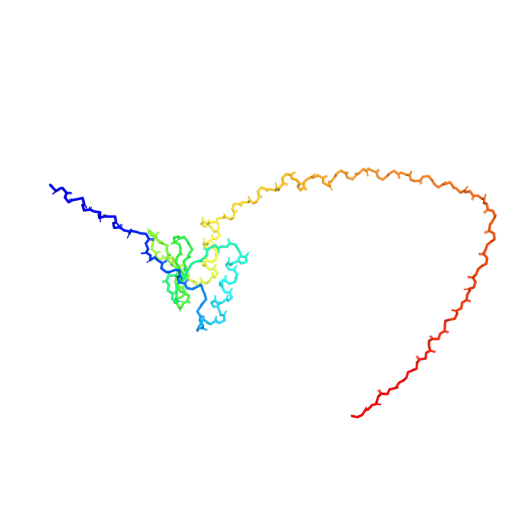 1
ATOM 895 N N . ALA A 1 106 ? 9.436 8.859 44.903 1.00 63.94 106 ALA A N 1
ATOM 896 C CA . ALA A 1 106 ? 10.698 9.248 45.511 1.00 63.94 106 ALA A CA 1
ATOM 897 C C . ALA A 1 106 ? 10.363 9.838 46.895 1.00 63.94 106 ALA A C 1
ATOM 899 O O . ALA A 1 106 ? 9.608 10.813 46.957 1.00 63.94 106 ALA A O 1
ATOM 900 N N . PRO A 1 107 ? 10.871 9.281 48.009 1.00 65.19 107 PRO A N 1
ATOM 901 C CA . PRO A 1 107 ? 10.663 9.895 49.312 1.00 65.19 107 PRO A CA 1
ATOM 902 C C . PRO A 1 107 ? 11.272 11.307 49.305 1.00 65.19 107 PRO A C 1
ATOM 904 O O . PRO A 1 107 ? 12.303 11.518 48.656 1.00 65.19 107 PRO A O 1
ATOM 907 N N . PRO A 1 108 ? 10.673 12.289 50.009 1.00 62.25 108 PRO A N 1
ATOM 908 C CA . PRO A 1 108 ? 11.286 13.601 50.152 1.00 62.25 108 PRO A CA 1
ATOM 909 C C . PRO A 1 108 ? 12.691 13.413 50.720 1.00 62.25 108 PRO A C 1
ATOM 911 O O . PRO A 1 108 ? 12.873 12.700 51.709 1.00 62.25 108 PRO A O 1
ATOM 914 N N . SER A 1 109 ? 13.676 14.025 50.065 1.00 59.59 109 SER A N 1
ATOM 915 C CA . SER A 1 109 ? 15.075 14.023 50.478 1.00 59.59 109 SER A CA 1
ATOM 916 C C . SER A 1 109 ? 15.174 14.341 51.971 1.00 59.59 109 SER A C 1
ATOM 918 O O . SER A 1 109 ? 14.945 15.479 52.387 1.00 59.59 109 SER A O 1
ATOM 920 N N . SER A 1 110 ? 15.479 13.329 52.781 1.00 56.75 110 SER A N 1
ATOM 921 C CA . SER A 1 110 ? 15.765 13.506 54.197 1.00 56.75 110 SER A CA 1
ATOM 922 C C . SER A 1 110 ? 17.009 14.379 54.326 1.00 56.75 110 SER A C 1
ATOM 924 O O . SER A 1 110 ? 18.058 14.037 53.779 1.00 56.75 110 SER A O 1
ATOM 926 N N . LEU A 1 111 ? 16.879 15.500 55.0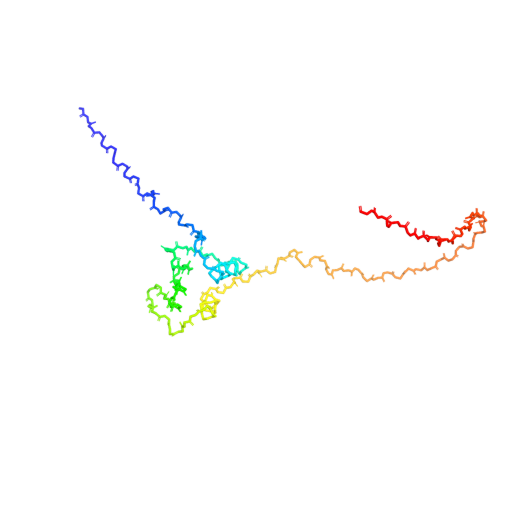38 1.00 58.16 111 LEU A N 1
ATOM 927 C CA . LEU A 1 111 ? 17.990 16.344 55.470 1.00 58.16 111 LEU A CA 1
ATOM 928 C C . LEU A 1 111 ? 19.062 15.473 56.135 1.00 58.16 111 LEU A C 1
ATOM 930 O O . LEU A 1 111 ? 18.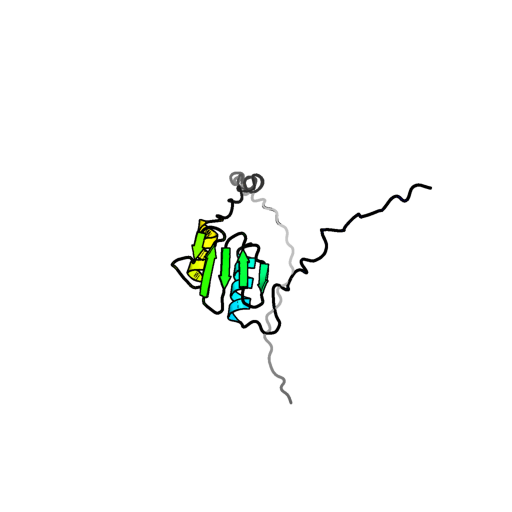840 14.917 57.211 1.00 58.16 111 LEU A O 1
ATOM 934 N N . VAL A 1 112 ? 20.214 15.350 55.483 1.00 57.75 112 VAL A N 1
ATOM 935 C CA . VAL A 1 112 ? 21.411 14.767 56.086 1.00 57.75 112 VAL A CA 1
ATOM 936 C C . VAL A 1 112 ? 22.002 15.837 57.002 1.00 57.75 112 VAL A C 1
ATOM 938 O O . VAL A 1 112 ? 22.457 16.878 56.534 1.00 57.75 112 VAL A O 1
ATOM 941 N N . LEU A 1 113 ? 21.921 15.605 58.312 1.00 50.38 113 LEU A N 1
ATOM 942 C CA . LEU A 1 113 ? 22.622 16.388 59.327 1.00 50.38 113 LEU A CA 1
ATOM 943 C C . LEU A 1 113 ? 24.115 16.055 59.251 1.00 50.38 113 LEU A C 1
ATOM 945 O O . LEU A 1 113 ? 24.514 14.916 59.491 1.00 50.38 113 LEU A O 1
ATOM 949 N N . ASP A 1 114 ? 24.910 17.063 58.903 1.00 52.78 114 ASP A N 1
ATOM 950 C CA . ASP A 1 114 ? 26.368 17.050 58.971 1.00 52.78 114 ASP A CA 1
ATOM 951 C C . ASP A 1 114 ? 26.788 16.989 60.448 1.00 52.78 114 ASP A C 1
ATOM 953 O O . ASP A 1 114 ? 26.461 17.879 61.237 1.00 52.78 114 ASP A O 1
ATOM 957 N N . ILE A 1 115 ? 27.438 15.895 60.843 1.00 56.22 115 ILE A N 1
ATOM 958 C CA . ILE A 1 115 ? 28.071 15.760 62.155 1.00 56.22 115 ILE A CA 1
ATOM 959 C C . ILE A 1 115 ? 29.571 15.721 61.893 1.00 56.22 115 ILE A C 1
ATOM 961 O O . ILE A 1 115 ? 30.130 14.682 61.543 1.00 56.22 115 ILE A O 1
ATOM 965 N N . SER A 1 116 ? 30.214 16.873 62.053 1.00 51.75 116 SER A N 1
ATOM 966 C CA . SER A 1 116 ? 31.666 16.994 62.051 1.00 51.75 116 SER A CA 1
ATOM 967 C C . SER A 1 116 ? 32.219 16.300 63.300 1.00 51.75 116 SER A C 1
ATOM 969 O O . SER A 1 116 ? 31.923 16.698 64.426 1.00 51.75 116 SER A O 1
ATOM 971 N N . LEU A 1 117 ? 32.999 15.238 63.103 1.00 55.88 117 LEU A N 1
ATOM 972 C CA . LEU A 1 117 ? 33.783 14.600 64.156 1.00 55.88 117 LEU A CA 1
ATOM 973 C C . LEU A 1 117 ? 35.251 14.934 63.913 1.00 55.88 117 LEU A C 1
ATOM 975 O O . LEU A 1 117 ? 35.900 14.334 63.057 1.00 55.88 117 LEU A O 1
ATOM 979 N N . ASP A 1 118 ? 35.755 15.902 64.678 1.00 61.59 118 ASP A N 1
ATOM 980 C CA . ASP A 1 118 ? 37.183 16.096 64.895 1.00 61.59 118 ASP A CA 1
ATOM 981 C C . ASP A 1 118 ? 37.802 14.770 65.342 1.00 61.59 118 ASP A C 1
ATOM 983 O O . ASP A 1 118 ? 37.464 14.226 66.397 1.00 61.59 118 ASP A O 1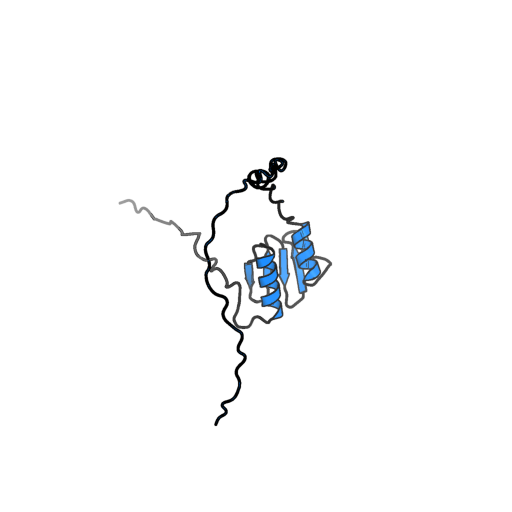
ATOM 987 N N . SER A 1 119 ? 38.703 14.219 64.537 1.00 56.19 119 SER A N 1
ATOM 988 C CA . SER A 1 119 ? 39.608 13.160 64.969 1.00 56.19 119 SER A CA 1
ATOM 989 C C . SER A 1 119 ? 40.856 13.187 64.108 1.00 56.19 119 SER A C 1
ATOM 991 O O . SER A 1 119 ? 40.849 12.900 62.912 1.00 56.19 119 SER A O 1
ATOM 993 N N . GLU A 1 120 ? 41.933 13.587 64.765 1.00 60.53 120 GLU A N 1
ATOM 994 C CA . GLU A 1 120 ? 43.271 13.714 64.227 1.00 60.53 120 GLU A CA 1
ATOM 995 C C . GLU A 1 120 ? 43.792 12.333 63.822 1.00 60.53 120 GLU A C 1
ATOM 997 O O . GLU A 1 120 ? 43.842 11.401 64.624 1.00 60.53 120 GLU A O 1
ATOM 1002 N N . GLY A 1 121 ? 44.159 12.191 62.551 1.00 49.88 121 GLY A N 1
ATOM 1003 C CA . GLY A 1 121 ? 44.552 10.913 61.972 1.00 49.88 121 GLY A CA 1
ATOM 1004 C C . GLY A 1 121 ? 45.474 11.117 60.784 1.00 49.88 121 GLY A C 1
ATOM 1005 O O . GLY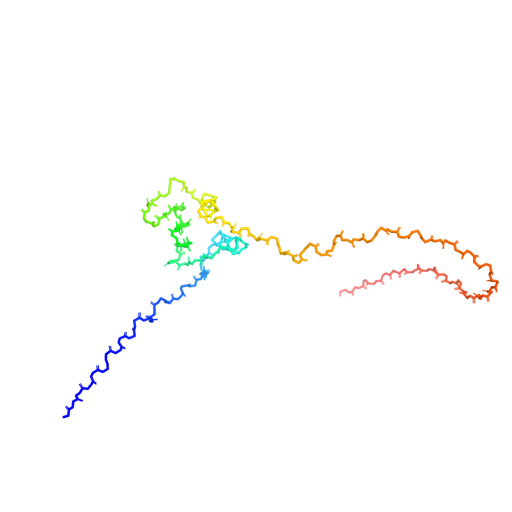 A 1 121 ? 45.069 11.007 59.633 1.00 49.88 121 GLY A O 1
ATOM 1006 N N . VAL A 1 122 ? 46.722 11.454 61.091 1.00 55.03 122 VAL A N 1
ATOM 1007 C CA . VAL A 1 122 ? 47.861 11.523 60.172 1.00 55.03 122 VAL A CA 1
ATOM 1008 C C . VAL A 1 122 ? 47.988 10.213 59.393 1.00 55.03 122 VAL A C 1
ATOM 1010 O O . VAL A 1 122 ? 48.336 9.214 60.004 1.00 55.03 122 VAL A O 1
ATOM 1013 N N . PHE A 1 123 ? 47.826 10.217 58.065 1.00 47.31 123 PHE A N 1
ATOM 1014 C CA . PHE A 1 123 ? 48.550 9.287 57.190 1.00 47.31 123 PHE A CA 1
ATOM 1015 C C . PHE A 1 123 ? 48.882 9.924 55.835 1.00 47.31 123 PHE A C 1
ATOM 1017 O O . PHE A 1 123 ? 48.050 10.127 54.957 1.00 47.31 123 PHE A O 1
ATOM 1024 N N . ASN A 1 124 ? 50.169 10.238 55.731 1.00 50.84 124 ASN A N 1
ATOM 1025 C CA . ASN A 1 124 ? 50.948 10.547 54.543 1.00 50.84 124 ASN A CA 1
ATOM 1026 C C . ASN A 1 124 ? 50.847 9.416 53.504 1.00 50.84 124 ASN A C 1
ATOM 1028 O O . ASN A 1 124 ? 51.096 8.268 53.867 1.00 50.84 124 ASN A O 1
ATOM 1032 N N . ALA A 1 125 ? 50.645 9.745 52.224 1.00 50.69 125 ALA A N 1
ATOM 1033 C CA . ALA A 1 125 ? 51.363 9.094 51.121 1.00 50.69 125 ALA A CA 1
ATOM 1034 C C . ALA A 1 125 ? 51.205 9.862 49.794 1.00 50.69 125 ALA A C 1
ATOM 1036 O O . ALA A 1 125 ? 50.213 9.744 49.087 1.00 50.69 125 ALA A O 1
ATOM 1037 N N . CYS A 1 126 ? 52.270 10.600 49.476 1.00 48.12 126 CYS A N 1
ATOM 1038 C CA . CYS A 1 126 ? 52.931 10.658 48.171 1.00 48.12 126 CYS A CA 1
ATOM 1039 C C . CYS A 1 126 ? 52.165 11.197 46.952 1.00 48.12 126 CYS A C 1
ATOM 1041 O O . CYS A 1 126 ? 51.599 10.476 46.137 1.00 48.12 126 CYS A O 1
ATOM 1043 N N . ALA A 1 127 ? 52.368 12.499 46.763 1.00 52.25 127 ALA A N 1
ATOM 1044 C CA . ALA A 1 127 ? 52.486 13.153 45.470 1.00 52.25 127 ALA A CA 1
ATOM 1045 C C . ALA A 1 127 ? 53.471 12.447 44.512 1.00 52.25 127 ALA A C 1
ATOM 1047 O O . ALA A 1 127 ? 54.531 11.978 44.931 1.00 52.25 127 ALA A O 1
ATOM 1048 N N . GLY A 1 128 ? 53.167 12.490 43.211 1.00 49.38 128 GLY A N 1
ATOM 1049 C CA . GLY A 1 128 ? 54.099 12.118 42.146 1.00 49.38 128 GLY A CA 1
ATOM 1050 C C . GLY A 1 128 ? 53.586 12.441 40.737 1.00 49.38 128 GLY A C 1
ATOM 1051 O O . GLY A 1 128 ? 52.853 11.639 40.182 1.00 49.38 128 GLY A O 1
ATOM 1052 N N . ARG A 1 129 ? 53.989 13.627 40.234 1.00 49.25 129 ARG A N 1
ATOM 1053 C CA . ARG A 1 129 ? 54.369 14.052 38.851 1.00 49.25 129 ARG A CA 1
ATOM 1054 C C . ARG A 1 129 ? 53.634 13.433 37.640 1.00 49.25 129 ARG A C 1
ATOM 1056 O O . ARG A 1 129 ? 53.572 12.225 37.508 1.00 49.25 129 ARG A O 1
ATOM 1063 N N . HIS A 1 130 ? 53.023 14.207 36.735 1.00 49.72 130 HIS A N 1
ATOM 1064 C CA . HIS A 1 130 ? 53.608 15.087 35.692 1.00 49.72 130 HIS A CA 1
ATOM 1065 C C . HIS A 1 130 ? 54.654 14.417 34.773 1.00 49.72 130 HIS A C 1
ATOM 1067 O O . HIS A 1 130 ? 55.699 13.976 35.245 1.00 49.72 130 HIS A O 1
ATOM 1073 N N . GLY A 1 131 ? 54.357 14.435 33.469 1.00 50.31 131 GLY A N 1
ATOM 1074 C CA . GLY A 1 131 ? 55.130 13.934 32.318 1.00 50.31 131 GLY A CA 1
ATOM 1075 C C . GLY A 1 131 ? 54.114 13.400 31.298 1.00 50.31 131 GLY A C 1
ATOM 1076 O O . GLY A 1 131 ? 53.465 12.404 31.588 1.00 50.31 131 GLY A O 1
ATOM 1077 N N . GLU A 1 132 ? 53.726 14.063 30.204 1.00 56.03 132 GLU A N 1
ATOM 1078 C CA . GLU A 1 132 ? 54.523 14.751 29.174 1.00 56.03 132 GLU A CA 1
ATOM 1079 C C . GLU A 1 132 ? 55.755 13.945 28.760 1.00 56.03 132 GLU A C 1
ATOM 1081 O O . GLU A 1 132 ? 56.806 14.083 29.369 1.00 56.03 132 GLU A O 1
ATOM 1086 N N . ASP A 1 133 ? 55.575 13.098 27.742 1.00 52.97 133 ASP A N 1
ATOM 1087 C CA . ASP A 1 133 ? 56.550 12.810 26.680 1.00 52.97 133 ASP A CA 1
ATOM 1088 C C . ASP A 1 133 ? 55.757 12.253 25.468 1.00 52.97 133 ASP A C 1
ATOM 1090 O O . ASP A 1 133 ? 54.894 11.393 25.652 1.00 52.97 133 ASP A O 1
ATOM 1094 N N . SER A 1 134 ? 55.748 12.922 24.306 1.00 53.69 134 SER A N 1
ATOM 1095 C CA . SER A 1 134 ? 56.761 12.886 23.220 1.00 53.69 134 SER A CA 1
ATOM 1096 C C . SER A 1 134 ? 56.626 11.586 22.402 1.00 53.69 134 SER A C 1
ATOM 1098 O O . SER A 1 134 ? 56.725 10.498 22.954 1.00 53.69 134 SER A O 1
ATOM 1100 N N . GLU A 1 135 ? 56.098 11.631 21.175 1.00 55.78 135 GLU A N 1
ATOM 1101 C CA . GLU A 1 135 ? 56.793 11.836 19.882 1.00 55.78 135 GLU A CA 1
ATOM 1102 C C . GLU A 1 135 ? 56.992 10.502 19.124 1.00 55.78 135 GLU A C 1
ATOM 1104 O O . GLU A 1 135 ? 57.394 9.499 19.701 1.00 55.78 135 GLU A O 1
ATOM 1109 N N . ASP A 1 136 ? 56.620 10.557 17.841 1.00 57.12 136 ASP A N 1
ATOM 1110 C CA . ASP A 1 136 ? 57.118 9.847 16.648 1.00 57.12 136 ASP A CA 1
ATOM 1111 C C . ASP A 1 136 ? 57.296 8.316 16.569 1.00 57.12 136 ASP A C 1
ATOM 1113 O O . ASP A 1 136 ? 58.000 7.693 17.348 1.00 57.12 136 ASP A O 1
ATOM 1117 N N . ASP A 1 137 ? 56.715 7.747 15.498 1.00 56.38 137 ASP A N 1
ATOM 1118 C CA . ASP A 1 137 ? 57.371 6.880 14.484 1.00 56.38 137 ASP A CA 1
ATOM 1119 C C . ASP A 1 137 ? 56.268 6.472 13.465 1.00 56.38 137 ASP A C 1
ATOM 1121 O O . ASP A 1 137 ? 55.365 5.697 13.779 1.00 56.38 137 ASP A O 1
ATOM 1125 N N . LEU A 1 138 ? 56.095 7.120 12.298 1.00 62.72 138 LEU A N 1
ATOM 1126 C CA . LEU A 1 138 ? 56.848 6.898 11.043 1.00 62.72 138 LEU A CA 1
ATOM 1127 C C . LEU A 1 138 ? 57.483 5.499 10.995 1.00 62.72 138 LEU A C 1
ATOM 1129 O O . LEU A 1 138 ? 58.370 5.186 11.761 1.00 62.72 138 LEU A O 1
ATOM 1133 N N . ALA A 1 139 ? 57.079 4.568 10.138 1.00 56.75 139 ALA A N 1
ATOM 1134 C CA . ALA A 1 139 ? 57.153 4.548 8.673 1.00 56.75 139 ALA A CA 1
ATOM 1135 C C . ALA A 1 139 ? 57.111 3.042 8.275 1.00 56.75 139 ALA A C 1
ATOM 1137 O O . ALA A 1 139 ? 56.976 2.185 9.153 1.00 56.75 139 ALA A O 1
ATOM 1138 N N . PRO A 1 140 ? 57.485 2.660 7.046 1.00 64.19 140 PRO A N 1
ATOM 1139 C CA . PRO A 1 140 ? 56.978 3.039 5.729 1.00 64.19 140 PRO A CA 1
ATOM 1140 C C . PRO A 1 140 ? 56.040 1.976 5.119 1.00 64.19 140 PRO A C 1
ATOM 1142 O O . PRO A 1 140 ? 56.132 0.783 5.491 1.00 64.19 140 PRO A O 1
#

Mean predicted aligned error: 17.76 Å

Secondary structure (DSSP, 8-state):
-------------------SS-TT--HHHHHHHHHHHHTT---EEEETTEEEETTEEEETTTTEEEETTTEEEEEESHHHHHHHHHHHS-----PPPGGGGTT--PPP--------------------------------

Solvent-accessible surface area (backbone atoms only — not comparable to full-atom values): 9686 Å² total; per-residue (Å²): 138,83,84,80,79,86,76,79,72,81,85,82,82,77,81,74,81,54,66,82,73,59,93,85,58,53,70,66,60,51,49,53,51,49,51,36,49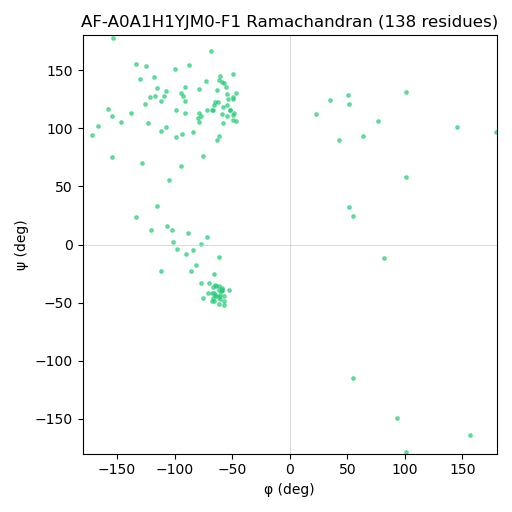,76,68,70,47,76,71,44,33,84,45,96,60,28,44,32,42,90,56,40,35,37,28,71,86,78,26,43,33,34,34,72,96,75,45,74,50,94,58,60,41,64,69,52,49,56,51,49,47,45,72,79,52,58,77,76,70,76,69,75,59,83,73,78,67,73,84,74,79,72,74,80,84,74,83,79,81,84,77,89,74,92,71,93,75,93,76,90,81,81,88,79,80,91,76,90,80,86,82,91,77,88,83,135

Nearest PDB structures (foldseek):
  3q9v-assembly1_B-2  TM=5.253E-01  e=2.387E+00  Deinococcus radiodurans
  4kfc-assembly1_B  TM=4.187E-01  e=1.335E+00  Escherichia coli K-12
  1kgs-assembly1_A  TM=4.484E-01  e=2.546E+00  Thermotoga maritima
  1ys6-assembly1_A  TM=4.151E-01  e=2.238E+00  Mycobacterium tuberculosis
  5tre-assembly1_M  TM=3.951E-01  e=6.710E+00  Saccharomyces cerevisiae

Organism: NCBI:txid255045

pLDDT: mean 75.07, std 19.89, range [42.91, 97.62]

Radius of gyration: 33.8 Å; Cα contacts (8 Å, |Δi|>4): 88; chains: 1; bounding box: 75×73×75 Å

Sequence (140 aa):
MTKISDNTRSKFDRCGDKPLFYPDDDGYVRELISELIERRRYVRRESKFHLKHREVNYFYTTRVITIDGKGRHPETGEDAFLELLEQLYPRRGRKPDPLSQRDQDAPPSSLVLDISLDSEGVFNACAGRHGEDSEDDLAP

Foldseek 3Di:
DDDDDPPPPPPPDDPPQDDQDDPPDDPVSVVLVVVCVVVVQDWGDPDPQWIDGPQWIARQVVQWIAGNPPGTDPDGHSVVSVVVCCVVPPDPDPPPPPVVPPPPCPDPPDDDDDDDDDDDDDDDDDDDDDDDDDDDDDDD